Protein AF-A0A7Y1TIA5-F1 (afdb_monomer)

Secondary structure (DSSP, 8-state):
----EEE------SS-------GGGPEEEETTEEPSSPPP-SS----------S----------S-----

Solvent-accessible surface area (backbone atoms only — not comparable to full-atom values): 5337 Å² total; per-residue (Å²): 132,85,82,59,48,65,50,72,91,81,87,80,86,89,61,95,76,90,85,86,77,63,50,71,65,18,41,32,30,44,97,90,39,79,50,104,58,74,44,40,83,75,84,82,83,92,80,86,85,88,81,90,80,84,87,69,96,70,92,82,86,88,87,79,93,80,86,80,88,132

Mean predicted aligned error: 3.57 Å

pLDDT: mean 92.72, std 5.43, range [62.22, 97.94]

Foldseek 3Di:
DDQWDWDDDDDDPPDDDDDDDDQQRTFIDHPRDTDPDGGGPPPDDDDDDDDDDPPDDDDDDDDDPDDDDD

Structure (mmCIF, N/CA/C/O backbone):
data_AF-A0A7Y1TIA5-F1
#
_entry.id   AF-A0A7Y1TIA5-F1
#
loop_
_atom_site.group_PDB
_atom_site.id
_atom_site.type_symbol
_atom_site.label_atom_id
_atom_site.label_alt_id
_atom_site.label_comp_id
_atom_site.label_asym_id
_atom_site.label_entity_id
_atom_site.label_seq_id
_atom_site.pdbx_PDB_ins_code
_atom_site.Cartn_x
_atom_site.Cartn_y
_atom_site.Cartn_z
_atom_site.occupancy
_atom_site.B_iso_or_equiv
_atom_site.auth_seq_id
_atom_site.auth_comp_id
_atom_site.auth_asym_id
_atom_site.auth_atom_id
_atom_site.pdbx_PDB_model_num
ATOM 1 N N . SER A 1 1 ? 16.845 -12.336 -1.461 1.00 62.22 1 SER A N 1
ATOM 2 C CA . SER A 1 1 ? 15.551 -11.801 -0.998 1.00 62.22 1 SER A CA 1
ATOM 3 C C . SER A 1 1 ? 15.333 -10.436 -1.627 1.00 62.22 1 SER A C 1
ATOM 5 O O . SER A 1 1 ? 16.305 -9.731 -1.887 1.00 62.22 1 SER A O 1
ATOM 7 N N . GLN A 1 2 ? 14.088 -10.070 -1.924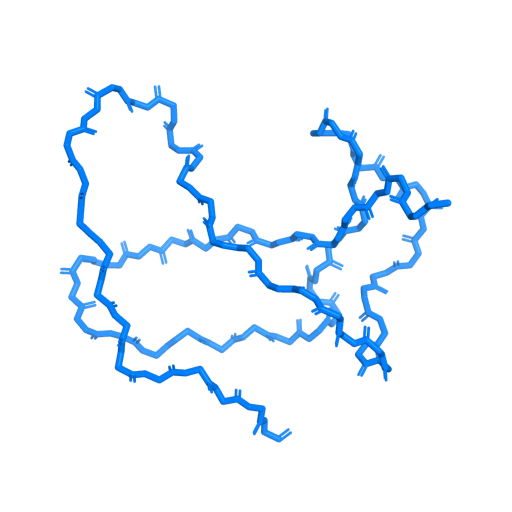 1.00 71.31 2 GLN A N 1
ATOM 8 C CA . GLN A 1 2 ? 13.770 -8.710 -2.350 1.00 71.31 2 GLN A CA 1
ATOM 9 C C . GLN A 1 2 ? 13.850 -7.799 -1.120 1.00 71.31 2 GLN A C 1
ATOM 11 O O . GLN A 1 2 ? 13.200 -8.064 -0.115 1.00 71.31 2 GLN A O 1
ATOM 16 N N . TYR A 1 3 ? 14.706 -6.778 -1.165 1.00 87.50 3 TYR A N 1
ATOM 17 C CA . TYR A 1 3 ? 14.957 -5.908 -0.012 1.00 87.50 3 TYR A CA 1
ATOM 18 C C . TYR A 1 3 ? 14.086 -4.650 -0.013 1.00 87.50 3 TYR A C 1
ATOM 20 O O . TYR A 1 3 ? 14.137 -3.905 0.948 1.00 87.50 3 TYR A O 1
ATOM 28 N N . TYR A 1 4 ? 13.314 -4.384 -1.064 1.00 93.06 4 TYR A N 1
ATOM 29 C CA . TYR A 1 4 ? 12.532 -3.158 -1.230 1.00 93.06 4 TYR A CA 1
ATOM 30 C C . TYR A 1 4 ? 11.105 -3.489 -1.668 1.00 93.06 4 TYR A C 1
ATOM 32 O O . TYR A 1 4 ? 10.860 -4.552 -2.233 1.00 93.06 4 TYR A O 1
ATOM 40 N N . ASN A 1 5 ? 10.173 -2.575 -1.422 1.00 94.25 5 ASN A N 1
ATOM 41 C CA . ASN A 1 5 ? 8.788 -2.689 -1.866 1.00 94.25 5 ASN A CA 1
ATOM 42 C C . ASN A 1 5 ? 8.444 -1.570 -2.852 1.00 94.25 5 ASN A C 1
ATOM 44 O O . ASN A 1 5 ? 9.225 -0.641 -3.058 1.00 94.25 5 ASN A O 1
ATOM 48 N N . TYR A 1 6 ? 7.280 -1.696 -3.473 1.00 96.06 6 TYR A 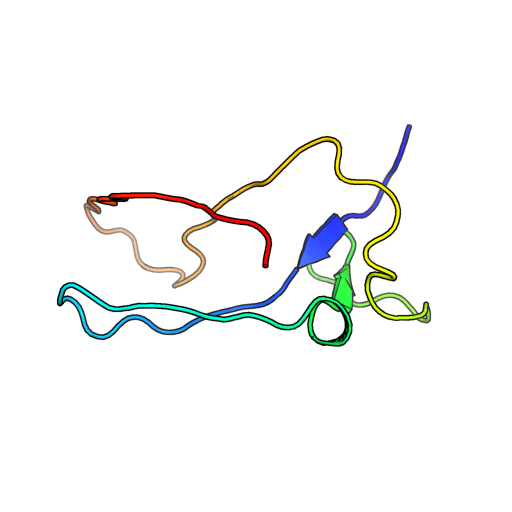N 1
ATOM 49 C CA . TYR A 1 6 ? 6.649 -0.645 -4.250 1.00 96.06 6 TYR A CA 1
ATOM 50 C C . TYR A 1 6 ? 5.429 -0.167 -3.472 1.00 96.06 6 TYR A C 1
ATOM 52 O O . TYR A 1 6 ? 4.582 -0.984 -3.116 1.00 96.06 6 TYR A O 1
ATOM 60 N N . SER A 1 7 ? 5.341 1.128 -3.187 1.00 95.50 7 SER A N 1
ATOM 61 C CA . SER A 1 7 ? 4.290 1.681 -2.332 1.00 95.50 7 SER A CA 1
ATOM 62 C C . SER A 1 7 ? 3.612 2.882 -2.984 1.00 95.50 7 SER A C 1
ATOM 64 O O . SER A 1 7 ? 4.186 3.585 -3.818 1.00 95.50 7 SER A O 1
ATOM 66 N N . TYR A 1 8 ? 2.357 3.099 -2.606 1.00 95.19 8 TYR A N 1
ATOM 67 C CA . TYR A 1 8 ? 1.583 4.277 -2.961 1.00 95.19 8 TYR A CA 1
ATOM 68 C C . TYR A 1 8 ? 0.644 4.592 -1.798 1.00 95.19 8 TYR A C 1
ATOM 70 O O . TYR A 1 8 ? -0.068 3.706 -1.321 1.00 95.19 8 TYR A O 1
ATOM 78 N N . SER A 1 9 ? 0.664 5.835 -1.325 1.00 94.19 9 SER A N 1
ATOM 79 C CA . SER A 1 9 ? -0.224 6.282 -0.253 1.00 94.19 9 SER A CA 1
ATOM 80 C C . SER A 1 9 ? -1.556 6.736 -0.828 1.00 94.19 9 SER A C 1
ATOM 82 O O . SER A 1 9 ? -1.603 7.437 -1.836 1.00 94.19 9 SER A O 1
ATOM 84 N N . ILE A 1 10 ? -2.631 6.361 -0.147 1.00 93.50 10 ILE A N 1
ATOM 85 C CA . ILE A 1 10 ? -4.000 6.746 -0.479 1.00 93.50 10 ILE A CA 1
ATOM 86 C C . ILE A 1 10 ? -4.626 7.465 0.708 1.00 93.50 10 ILE A C 1
ATOM 88 O O . ILE A 1 10 ? -4.306 7.176 1.862 1.00 93.50 10 ILE A O 1
ATOM 92 N N . GLU A 1 11 ? -5.547 8.372 0.416 1.00 91.44 11 GLU A N 1
ATOM 93 C CA . GLU A 1 11 ? -6.450 8.939 1.410 1.00 91.44 11 GLU A CA 1
ATOM 94 C C . GLU A 1 11 ? -7.817 8.276 1.265 1.00 91.44 11 GLU A C 1
ATOM 96 O O . GLU A 1 11 ? -8.257 7.971 0.154 1.00 91.44 11 GLU A O 1
ATOM 101 N N . THR A 1 12 ? -8.484 8.035 2.392 1.00 90.88 12 THR A N 1
ATOM 102 C CA . THR A 1 12 ? -9.827 7.454 2.411 1.00 90.88 12 THR A CA 1
ATOM 103 C C . THR A 1 12 ? -10.821 8.478 2.931 1.00 90.88 12 THR A C 1
ATOM 105 O O . THR A 1 12 ? -10.522 9.267 3.822 1.00 90.88 12 THR A O 1
ATOM 108 N N . LYS A 1 13 ? -12.027 8.450 2.370 1.00 92.94 13 LYS A N 1
ATOM 109 C CA . LYS A 1 13 ? -13.154 9.292 2.802 1.00 92.94 13 LYS A CA 1
ATOM 110 C C . LYS A 1 13 ? -13.888 8.821 4.069 1.00 92.94 13 LYS A C 1
ATOM 112 O O . LYS A 1 13 ? -14.799 9.506 4.506 1.00 92.94 13 LYS A O 1
ATOM 117 N N . GLY A 1 14 ? -13.556 7.650 4.622 1.00 91.94 14 GLY A N 1
ATOM 118 C CA . GLY A 1 14 ? -14.325 7.034 5.719 1.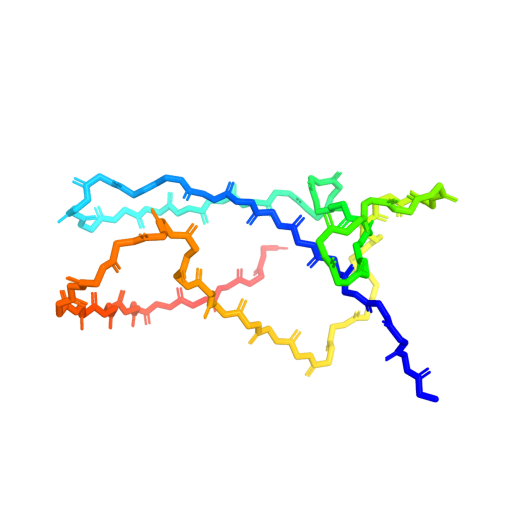00 91.94 14 GLY A CA 1
ATOM 119 C C . GLY A 1 14 ? -15.658 6.392 5.300 1.00 91.94 14 GLY A C 1
ATOM 120 O O . GLY A 1 14 ? -16.374 5.865 6.141 1.00 91.94 14 GLY A O 1
ATOM 121 N N . GLU A 1 15 ? -15.969 6.392 4.003 1.00 96.12 15 GLU A N 1
ATOM 122 C CA . GLU A 1 15 ? -17.133 5.734 3.401 1.00 96.12 15 GLU A CA 1
ATOM 123 C C . GLU A 1 15 ? -16.682 4.668 2.390 1.00 96.12 15 GLU A C 1
ATOM 125 O O . GLU A 1 15 ? -15.526 4.667 1.938 1.00 96.12 15 GLU A O 1
ATOM 130 N N . TRP A 1 16 ? -17.602 3.783 1.989 1.00 97.50 16 TRP A N 1
ATOM 131 C CA . TRP A 1 16 ? -17.366 2.834 0.899 1.00 97.50 16 TRP A CA 1
ATOM 132 C C . TRP A 1 16 ? -16.950 3.570 -0.376 1.00 97.50 16 TRP A C 1
ATOM 134 O O . TRP A 1 16 ? -17.658 4.444 -0.874 1.00 97.50 16 TRP A O 1
ATOM 144 N N . GLN A 1 17 ? -15.789 3.209 -0.919 1.00 97.19 17 GLN A N 1
ATOM 145 C CA . GLN A 1 17 ? -15.239 3.853 -2.107 1.00 97.19 17 GLN A CA 1
ATOM 146 C C . GLN A 1 17 ? -14.400 2.887 -2.935 1.00 97.19 17 GLN A C 1
ATOM 148 O O . GLN A 1 17 ? -13.791 1.954 -2.413 1.00 97.19 17 GLN A O 1
ATOM 153 N N . ILE A 1 18 ? -14.336 3.150 -4.238 1.00 96.88 18 ILE A N 1
ATOM 154 C CA . ILE A 1 18 ? -13.451 2.430 -5.151 1.00 96.88 18 ILE A CA 1
ATOM 155 C C . ILE A 1 18 ? -12.155 3.220 -5.283 1.00 96.88 18 ILE A C 1
ATOM 157 O O . ILE A 1 18 ? -12.158 4.361 -5.745 1.00 96.88 18 ILE A O 1
ATOM 161 N N . ILE A 1 19 ? -11.042 2.581 -4.938 1.00 95.88 19 ILE A N 1
ATOM 162 C CA . ILE A 1 19 ? -9.701 3.135 -5.110 1.0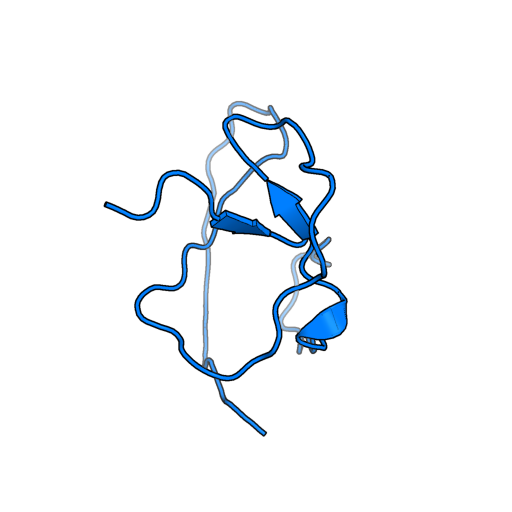0 95.88 19 ILE A CA 1
ATOM 163 C C . ILE A 1 19 ? -9.045 2.408 -6.283 1.00 95.88 19 ILE A C 1
ATOM 165 O O . ILE A 1 19 ? -8.842 1.198 -6.244 1.00 95.88 19 ILE A O 1
ATOM 169 N N . SER A 1 20 ? -8.756 3.142 -7.360 1.00 96.31 20 SER A N 1
ATOM 170 C CA . SER A 1 20 ? -8.063 2.619 -8.544 1.00 96.31 20 SER A CA 1
ATOM 171 C C . SER A 1 20 ? -6.661 3.207 -8.612 1.00 96.31 20 SER A C 1
ATOM 173 O O . SER A 1 20 ? -6.509 4.418 -8.757 1.00 96.31 20 SER A O 1
ATOM 175 N N . ILE A 1 21 ? -5.645 2.349 -8.525 1.00 95.19 21 ILE A N 1
ATOM 176 C CA . ILE A 1 21 ? -4.239 2.760 -8.503 1.00 95.19 21 ILE A CA 1
ATOM 177 C C . ILE A 1 21 ? -3.539 2.157 -9.725 1.00 95.19 21 ILE A C 1
ATOM 179 O O . ILE A 1 21 ? -3.412 0.935 -9.807 1.00 95.19 21 ILE A O 1
ATOM 183 N N . PRO A 1 22 ? -3.080 2.974 -10.686 1.00 95.88 22 PRO A N 1
ATOM 184 C CA . PRO A 1 22 ? -2.246 2.489 -11.779 1.00 95.88 22 PRO A CA 1
ATOM 185 C C . PRO A 1 22 ? -0.903 1.961 -11.256 1.00 95.88 22 PRO A C 1
ATOM 187 O O . PRO A 1 22 ? -0.291 2.585 -10.390 1.00 95.88 22 PRO A O 1
ATOM 190 N N . PHE A 1 23 ? -0.388 0.861 -11.815 1.00 95.88 23 PHE A N 1
ATOM 191 C CA . PHE A 1 23 ? 0.882 0.274 -11.360 1.00 95.88 23 PHE A CA 1
ATOM 192 C C . PHE A 1 23 ? 2.070 1.240 -11.435 1.00 95.88 23 PHE A C 1
ATOM 194 O O . PHE A 1 23 ? 2.886 1.289 -10.517 1.00 95.88 23 PHE A O 1
ATOM 201 N N . ASN A 1 24 ? 2.110 2.100 -12.452 1.00 95.94 24 ASN A N 1
ATOM 202 C CA . ASN A 1 24 ? 3.163 3.105 -12.598 1.00 95.94 24 ASN A CA 1
ATOM 203 C C . ASN A 1 24 ? 3.146 4.212 -11.521 1.00 95.94 24 ASN A C 1
ATOM 205 O O . ASN A 1 24 ? 4.050 5.043 -11.497 1.00 95.94 24 ASN A O 1
ATOM 209 N N . LYS A 1 25 ? 2.141 4.248 -10.635 1.00 97.00 25 LYS A N 1
ATOM 210 C CA . LYS A 1 25 ? 2.100 5.166 -9.489 1.00 97.00 25 LYS A CA 1
ATOM 211 C C . LYS A 1 25 ? 2.820 4.629 -8.260 1.00 97.00 25 LYS A C 1
ATOM 213 O O . LYS A 1 25 ? 3.134 5.421 -7.377 1.00 97.00 25 LYS A O 1
ATOM 218 N N . PHE A 1 26 ? 3.109 3.331 -8.195 1.00 96.50 26 PHE A N 1
ATOM 219 C CA . PHE A 1 26 ? 3.851 2.785 -7.069 1.00 96.50 26 PHE A CA 1
ATOM 220 C C . PHE A 1 26 ? 5.345 3.073 -7.217 1.00 96.50 26 PHE A C 1
ATOM 222 O O . PHE A 1 26 ? 5.974 2.673 -8.205 1.00 96.50 26 PHE A O 1
ATOM 229 N N . ILE A 1 27 ? 5.917 3.727 -6.208 1.00 96.50 27 ILE A N 1
ATOM 230 C CA . ILE A 1 27 ? 7.327 4.116 -6.177 1.00 96.50 27 ILE A CA 1
ATOM 231 C C . ILE A 1 27 ? 8.164 3.090 -5.404 1.00 96.50 27 ILE A C 1
ATOM 233 O O . ILE A 1 27 ? 7.690 2.530 -4.412 1.00 96.50 27 ILE A O 1
ATOM 237 N N . PRO A 1 28 ? 9.402 2.807 -5.837 1.00 96.69 28 PRO A N 1
ATOM 238 C CA . PRO A 1 28 ? 10.273 1.867 -5.146 1.00 96.69 28 PRO A CA 1
ATOM 239 C C . PRO A 1 28 ? 10.804 2.480 -3.848 1.00 96.69 28 PRO A C 1
ATOM 241 O O . PRO A 1 28 ? 11.447 3.530 -3.859 1.00 96.69 28 PRO A O 1
ATOM 244 N N . GLN A 1 29 ? 10.586 1.797 -2.726 1.00 95.56 29 GLN A N 1
ATOM 245 C CA . GLN A 1 29 ? 10.990 2.266 -1.405 1.00 95.56 29 GLN A CA 1
ATOM 246 C C . GLN A 1 29 ? 11.667 1.182 -0.567 1.00 95.56 29 GLN A C 1
ATOM 248 O O . GLN A 1 29 ? 11.306 0.004 -0.589 1.00 95.56 29 GLN A O 1
ATOM 253 N N . PHE A 1 30 ? 12.630 1.607 0.251 1.00 94.25 30 PHE A N 1
ATOM 254 C CA . PHE A 1 30 ? 13.230 0.788 1.296 1.00 94.25 30 PHE A CA 1
ATOM 255 C C . PHE A 1 30 ? 13.320 1.570 2.602 1.00 94.25 30 PHE A C 1
ATOM 257 O O . PHE A 1 30 ? 13.978 2.608 2.668 1.00 94.25 30 PHE A O 1
ATOM 264 N N . ARG A 1 31 ? 12.663 1.065 3.657 1.00 89.38 31 ARG A N 1
ATOM 265 C CA . ARG A 1 31 ? 12.651 1.691 4.995 1.00 89.38 31 ARG A CA 1
ATOM 266 C C . ARG A 1 31 ? 12.293 3.187 4.940 1.00 89.38 31 ARG A C 1
ATOM 268 O O . ARG A 1 31 ? 12.967 4.020 5.539 1.00 89.38 31 ARG A O 1
ATOM 275 N N . GLY A 1 32 ? 11.258 3.515 4.163 1.00 87.12 32 GLY A N 1
ATOM 276 C CA . GLY A 1 32 ? 10.757 4.882 3.983 1.00 87.12 3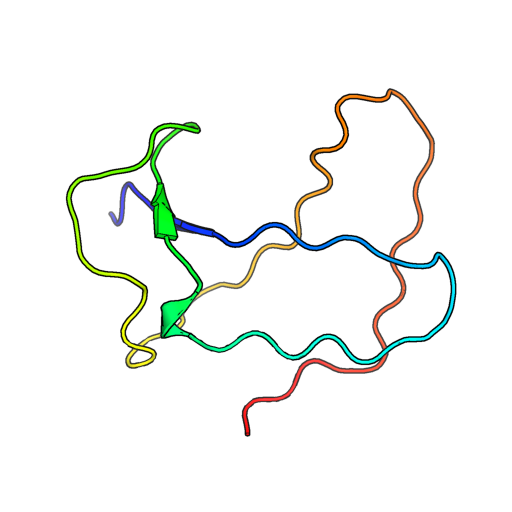2 GLY A CA 1
ATOM 277 C C . GLY A 1 32 ? 11.604 5.780 3.076 1.00 87.12 32 GLY A C 1
ATOM 278 O O . GLY A 1 32 ? 11.253 6.941 2.897 1.00 87.12 32 GLY A O 1
ATOM 279 N N . ARG A 1 33 ? 12.702 5.278 2.496 1.00 92.31 33 ARG A N 1
ATOM 280 C CA . ARG A 1 33 ? 13.510 6.013 1.514 1.00 92.31 33 ARG A CA 1
ATOM 281 C C . ARG A 1 33 ? 13.136 5.587 0.105 1.00 92.31 33 ARG A C 1
ATOM 283 O O . ARG A 1 33 ? 13.144 4.392 -0.189 1.00 92.31 33 ARG A O 1
ATOM 290 N N . GLU A 1 34 ? 12.847 6.557 -0.751 1.00 95.50 34 GLU A N 1
ATOM 291 C CA . GLU A 1 34 ? 12.686 6.327 -2.185 1.00 95.50 34 GLU A CA 1
ATOM 292 C C . GLU A 1 34 ? 14.020 5.915 -2.817 1.00 95.50 34 GLU A C 1
ATOM 294 O O . GLU A 1 34 ? 15.092 6.389 -2.428 1.00 95.50 34 GLU A O 1
ATOM 299 N N . LEU A 1 35 ? 13.958 4.984 -3.763 1.00 96.56 35 LEU A N 1
ATOM 300 C CA . LEU A 1 35 ? 15.114 4.4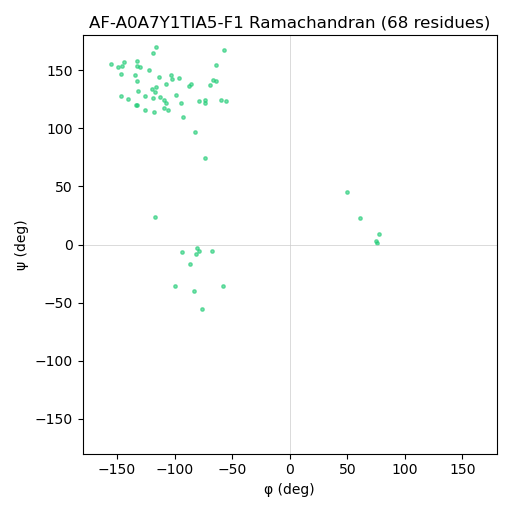86 -4.496 1.00 96.56 35 LEU A CA 1
ATOM 301 C C . LEU A 1 35 ? 15.143 5.098 -5.897 1.00 96.56 35 LEU A C 1
ATOM 303 O O . LEU A 1 35 ? 14.105 5.239 -6.531 1.00 96.56 35 LEU A O 1
ATOM 307 N N . ASN A 1 36 ? 16.340 5.356 -6.431 1.00 96.12 36 ASN A N 1
ATOM 308 C CA . ASN A 1 36 ? 16.510 5.724 -7.839 1.00 96.12 36 ASN A CA 1
ATOM 309 C C . ASN A 1 36 ? 16.300 4.491 -8.746 1.00 96.12 36 ASN A C 1
ATOM 311 O O . ASN A 1 36 ? 17.255 3.855 -9.197 1.00 96.12 36 ASN A O 1
ATOM 315 N N . LYS A 1 37 ? 15.039 4.087 -8.911 1.00 95.00 37 LYS A N 1
ATOM 316 C CA . LYS A 1 37 ? 14.569 2.948 -9.707 1.00 95.00 37 LYS A CA 1
ATOM 317 C C . LYS A 1 37 ? 13.232 3.311 -10.358 1.00 95.00 37 LYS A C 1
ATOM 319 O O . LYS A 1 37 ? 12.509 4.169 -9.864 1.00 95.00 37 LYS A O 1
ATOM 324 N N . SER A 1 38 ? 12.885 2.629 -11.444 1.00 95.94 38 SER A N 1
ATOM 325 C CA . SER A 1 38 ? 11.582 2.791 -12.098 1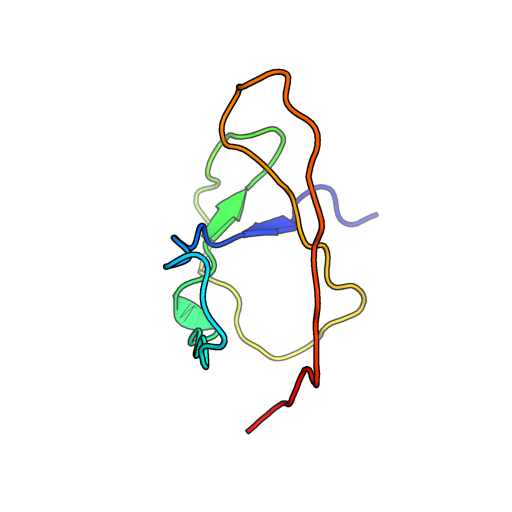.00 95.94 38 SER A CA 1
ATOM 326 C C . SER A 1 38 ? 10.429 2.353 -11.191 1.00 95.94 38 SER A C 1
ATOM 328 O O . SER A 1 38 ? 10.614 1.494 -10.324 1.00 95.94 38 SER A O 1
ATOM 330 N N . SER A 1 39 ? 9.240 2.913 -11.432 1.00 96.75 39 SER A N 1
ATOM 331 C CA . SER A 1 39 ? 7.977 2.514 -10.800 1.00 96.75 39 SER A CA 1
ATOM 332 C C . SER A 1 39 ? 7.653 1.036 -11.032 1.00 96.75 39 SER A C 1
ATOM 334 O O . SER A 1 39 ? 8.253 0.383 -11.888 1.00 96.75 39 SER A O 1
ATOM 336 N N . TYR A 1 40 ? 6.676 0.505 -10.300 1.00 96.31 40 TYR A N 1
ATOM 337 C CA . TYR A 1 40 ? 6.278 -0.895 -10.437 1.00 96.31 40 TYR A CA 1
ATOM 338 C C . TYR A 1 40 ? 5.792 -1.220 -11.869 1.00 96.31 40 TYR A C 1
ATOM 340 O O . TYR A 1 40 ? 4.858 -0.572 -12.348 1.00 96.31 40 TYR A O 1
ATOM 348 N N . PRO A 1 41 ? 6.385 -2.216 -12.561 1.00 94.56 41 PRO A N 1
ATOM 349 C CA . PRO A 1 41 ? 6.048 -2.517 -13.955 1.00 94.56 41 PRO A CA 1
ATOM 350 C C . PRO A 1 41 ? 4.775 -3.365 -14.123 1.00 94.56 41 PRO A C 1
ATOM 352 O O . PRO A 1 41 ? 4.325 -3.555 -15.246 1.00 94.56 41 PRO A O 1
ATOM 355 N N . GLY A 1 42 ? 4.183 -3.887 -13.040 1.00 93.44 42 GLY A N 1
ATOM 356 C CA . GLY A 1 42 ? 2.950 -4.686 -13.120 1.00 93.44 42 GLY A CA 1
ATOM 357 C C . GLY A 1 42 ? 3.129 -6.133 -13.593 1.00 93.44 42 GLY A C 1
ATOM 358 O O . GLY A 1 42 ? 2.142 -6.807 -13.854 1.00 93.44 42 GLY A O 1
ATOM 359 N N . GLU A 1 43 ? 4.365 -6.623 -13.711 1.00 92.12 43 GLU A N 1
ATOM 360 C CA . GLU A 1 43 ? 4.642 -7.942 -14.303 1.00 92.12 43 GLU A CA 1
ATOM 361 C C . GLU A 1 43 ? 4.494 -9.114 -13.323 1.00 92.12 43 GLU A C 1
ATOM 363 O O . GLU A 1 43 ? 4.032 -10.191 -13.696 1.00 92.12 43 GLU A O 1
ATOM 368 N N . LYS A 1 44 ? 4.937 -8.943 -12.070 1.00 90.94 44 LYS A N 1
ATOM 369 C CA . LYS A 1 44 ? 4.935 -10.002 -11.048 1.00 90.94 44 LYS A CA 1
ATOM 370 C C . LYS A 1 44 ? 4.544 -9.435 -9.695 1.00 90.94 44 LYS A C 1
ATOM 372 O O . LYS A 1 44 ? 5.184 -8.499 -9.213 1.00 90.94 44 LYS A O 1
ATOM 377 N N . MET A 1 45 ? 3.520 -10.015 -9.078 1.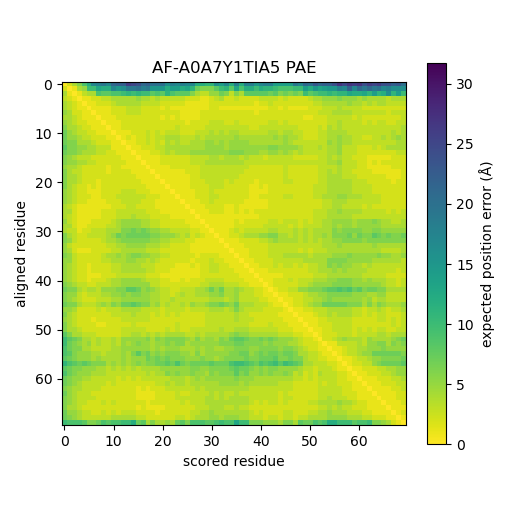00 90.88 45 MET A N 1
ATOM 378 C CA . MET A 1 45 ? 3.019 -9.650 -7.752 1.00 90.88 45 MET A CA 1
ATOM 379 C C . MET A 1 45 ? 2.991 -10.903 -6.879 1.00 90.88 45 MET A C 1
ATOM 381 O O . MET A 1 45 ? 2.293 -11.858 -7.204 1.00 90.88 45 MET A O 1
ATOM 385 N N . GLY A 1 46 ? 3.790 -10.917 -5.812 1.00 90.44 46 GLY A N 1
ATOM 386 C CA . GLY A 1 46 ? 3.810 -12.024 -4.849 1.00 90.44 46 GLY A CA 1
ATOM 387 C C . GLY A 1 46 ? 2.996 -11.736 -3.591 1.00 90.44 46 GLY A C 1
ATOM 388 O O . GLY A 1 46 ? 2.360 -12.633 -3.054 1.00 90.44 46 GLY A O 1
ATOM 389 N N . GLU A 1 47 ? 3.000 -10.484 -3.137 1.00 92.56 47 GLU A N 1
ATOM 390 C CA . GLU A 1 47 ? 2.368 -10.057 -1.891 1.00 92.56 47 GLU A CA 1
ATOM 391 C C . GLU A 1 47 ? 1.819 -8.635 -2.042 1.00 92.56 47 GLU A C 1
ATOM 393 O O . GLU A 1 47 ? 2.400 -7.807 -2.750 1.00 92.56 47 GLU A O 1
ATOM 398 N N . VAL A 1 48 ? 0.705 -8.362 -1.361 1.00 92.56 48 VAL A N 1
ATOM 399 C CA . VAL A 1 48 ? 0.119 -7.027 -1.212 1.00 92.56 48 VAL A CA 1
ATOM 400 C C . VAL A 1 48 ? -0.050 -6.752 0.275 1.00 92.56 48 VAL A C 1
ATOM 402 O O . VAL A 1 48 ? -0.662 -7.543 0.988 1.00 92.56 48 VAL A O 1
ATOM 405 N N . ALA A 1 49 ? 0.462 -5.610 0.726 1.00 93.38 49 ALA A N 1
ATOM 406 C CA . ALA A 1 49 ? 0.311 -5.139 2.094 1.00 93.38 49 ALA A CA 1
ATOM 407 C C . ALA A 1 49 ? -0.485 -3.830 2.114 1.00 93.38 49 ALA A C 1
ATOM 409 O O . ALA A 1 49 ? -0.224 -2.921 1.326 1.00 93.38 49 ALA A O 1
ATOM 410 N N . ILE A 1 50 ? -1.431 -3.727 3.047 1.00 92.69 50 ILE A N 1
ATOM 411 C CA . ILE A 1 50 ? -2.147 -2.487 3.359 1.00 92.69 50 ILE A CA 1
ATOM 412 C C . ILE A 1 50 ? -1.617 -2.001 4.702 1.00 92.69 50 ILE A C 1
ATOM 414 O O . ILE A 1 50 ? -1.657 -2.729 5.692 1.00 92.69 50 ILE A O 1
ATOM 418 N N . LEU A 1 51 ? -1.080 -0.784 4.721 1.00 91.25 51 LEU A N 1
ATOM 419 C CA . LEU A 1 51 ? -0.411 -0.208 5.883 1.00 91.25 51 LEU A CA 1
ATOM 420 C C . LEU A 1 51 ? -1.130 1.067 6.313 1.00 91.25 51 LEU A C 1
ATOM 422 O O . LEU A 1 51 ? -1.408 1.938 5.489 1.00 91.25 51 LEU A O 1
ATOM 426 N N . ILE A 1 52 ? -1.371 1.204 7.614 1.00 89.38 52 ILE A N 1
ATOM 427 C CA . ILE A 1 52 ? -1.897 2.436 8.203 1.00 89.38 52 ILE A CA 1
ATOM 428 C C . ILE A 1 52 ? -0.710 3.276 8.661 1.00 89.38 52 ILE A C 1
ATOM 430 O O . ILE A 1 52 ? 0.005 2.920 9.594 1.00 89.38 52 ILE A O 1
ATOM 434 N N . GLY A 1 53 ? -0.473 4.378 7.951 1.00 85.44 53 GLY A N 1
ATOM 435 C CA . GLY A 1 53 ? 0.720 5.215 8.105 1.00 85.44 53 GLY A CA 1
ATOM 436 C C . GLY A 1 53 ? 0.446 6.640 8.583 1.00 85.44 53 GLY A C 1
ATOM 437 O O . GLY A 1 53 ? 1.249 7.526 8.301 1.00 85.44 53 GLY A O 1
ATOM 438 N N . ASN A 1 54 ? -0.673 6.898 9.268 1.00 87.50 54 ASN A N 1
ATOM 439 C CA . ASN A 1 54 ? -1.083 8.259 9.646 1.00 87.50 54 ASN A CA 1
ATOM 440 C C . ASN A 1 54 ? -0.376 8.819 10.903 1.00 87.50 54 ASN A C 1
ATOM 442 O O . ASN A 1 54 ? -0.575 9.983 11.247 1.00 87.50 54 ASN A O 1
ATOM 446 N N . LYS A 1 55 ? 0.473 8.009 11.558 1.00 87.56 55 LYS A N 1
ATOM 447 C CA . LYS A 1 55 ? 1.258 8.345 12.764 1.00 87.56 55 LYS A CA 1
ATOM 448 C C . LYS A 1 55 ? 0.419 8.723 13.992 1.00 87.56 55 LYS A C 1
ATOM 450 O O . LYS A 1 55 ? 0.926 9.394 14.890 1.00 87.56 55 LYS A O 1
ATOM 455 N N . LYS A 1 56 ? -0.840 8.299 14.046 1.00 91.25 56 LYS A N 1
ATOM 456 C C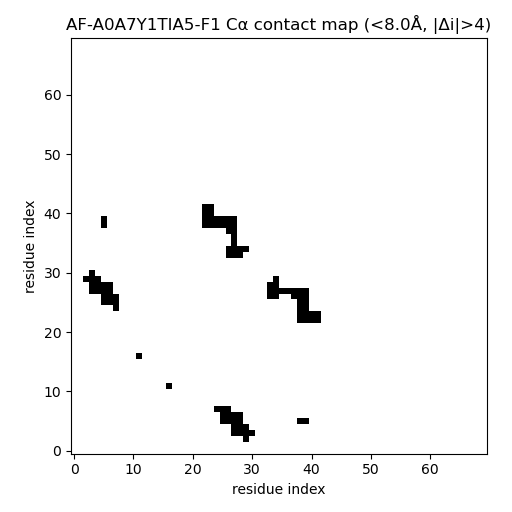A . LYS A 1 56 ? -1.725 8.510 15.191 1.00 91.25 56 LYS A CA 1
ATOM 457 C C . LYS A 1 56 ? -1.935 7.188 15.924 1.00 91.25 56 LYS A C 1
ATOM 459 O O . LYS A 1 56 ? -2.082 6.144 15.298 1.00 91.25 56 LYS A O 1
ATOM 464 N N . ALA A 1 57 ? -1.905 7.240 17.252 1.00 93.12 57 ALA A N 1
ATOM 465 C CA . ALA A 1 57 ? -2.279 6.109 18.090 1.00 93.12 57 ALA A CA 1
ATOM 466 C C . ALA A 1 57 ? -3.805 6.105 18.219 1.00 93.12 57 ALA A C 1
ATOM 468 O O . ALA A 1 57 ? -4.360 6.862 19.012 1.00 93.12 57 ALA A O 1
ATOM 469 N N . GLU A 1 58 ? -4.467 5.311 17.387 1.00 90.25 58 GLU A N 1
ATOM 470 C CA . GLU A 1 58 ? -5.923 5.214 17.348 1.00 90.25 58 GLU A CA 1
ATOM 471 C C . GLU A 1 58 ? -6.370 3.794 17.008 1.00 90.25 58 GLU A C 1
ATOM 473 O O . GLU A 1 58 ? -5.648 3.038 16.348 1.00 90.25 58 GLU A O 1
ATOM 478 N N . ASP A 1 59 ? -7.574 3.450 17.459 1.00 92.19 59 ASP A N 1
ATOM 479 C CA . ASP A 1 59 ? -8.244 2.235 17.021 1.00 92.19 59 ASP A CA 1
ATOM 480 C C . ASP A 1 59 ? -8.650 2.392 15.559 1.00 92.19 59 ASP A C 1
ATOM 482 O O . ASP A 1 59 ? -9.161 3.432 15.140 1.00 92.19 59 ASP A O 1
ATOM 486 N N . PHE A 1 60 ? -8.450 1.341 14.772 1.00 89.12 60 PHE A N 1
ATOM 487 C CA . PHE A 1 60 ? -8.821 1.350 13.368 1.00 89.12 60 PHE A CA 1
ATOM 488 C C . PHE A 1 60 ? -9.579 0.086 12.987 1.00 89.12 60 PHE A C 1
ATOM 490 O O . PHE A 1 60 ? -9.390 -0.993 13.549 1.00 89.12 60 PHE A O 1
ATOM 497 N N . LYS A 1 61 ? -10.405 0.225 11.953 1.00 91.38 61 LYS A N 1
ATOM 498 C CA . LYS A 1 61 ? -11.071 -0.878 11.273 1.00 91.38 61 LYS A CA 1
ATOM 499 C C . LYS A 1 61 ? -10.868 -0.702 9.777 1.00 91.38 61 LYS A C 1
ATOM 501 O O . LYS A 1 61 ? -11.067 0.387 9.248 1.00 91.38 61 LYS A O 1
ATOM 506 N N . ILE A 1 62 ? -10.472 -1.777 9.106 1.00 92.19 62 ILE A N 1
ATOM 507 C CA . ILE A 1 62 ? -10.408 -1.833 7.647 1.00 92.19 62 ILE A CA 1
ATOM 508 C C . ILE A 1 62 ? -11.474 -2.823 7.184 1.00 92.19 62 ILE A C 1
ATOM 510 O O . ILE A 1 62 ? -11.503 -3.964 7.641 1.00 92.19 62 ILE A O 1
ATOM 514 N N . GLU A 1 63 ? -12.331 -2.382 6.268 1.00 95.25 63 GLU A N 1
ATOM 515 C CA . GLU A 1 63 ? -13.312 -3.221 5.581 1.00 95.25 63 GLU A CA 1
ATOM 516 C C . GLU A 1 63 ? -12.985 -3.232 4.088 1.00 95.25 63 GLU A C 1
ATOM 518 O O . GLU A 1 63 ? -12.739 -2.187 3.486 1.00 95.25 63 GLU A O 1
ATOM 523 N N . ILE A 1 64 ? -12.936 -4.424 3.496 1.00 96.06 64 ILE A N 1
ATOM 524 C CA . ILE A 1 64 ? -12.605 -4.623 2.085 1.00 96.06 64 ILE A CA 1
ATOM 525 C C . ILE A 1 64 ? -13.647 -5.569 1.511 1.00 96.06 64 ILE A C 1
ATOM 527 O O . ILE A 1 64 ? -13.766 -6.701 1.969 1.00 96.06 64 ILE A O 1
ATOM 531 N N . ASP A 1 65 ? -14.374 -5.102 0.501 1.00 97.94 65 ASP A N 1
ATOM 532 C CA . ASP A 1 65 ? -15.295 -5.943 -0.265 1.00 97.94 65 ASP A CA 1
ATOM 533 C C . ASP A 1 65 ? -14.510 -6.837 -1.237 1.00 97.94 65 ASP A C 1
ATOM 535 O O . ASP A 1 65 ? -14.577 -8.063 -1.187 1.00 97.94 65 ASP A O 1
ATOM 539 N N . LYS A 1 66 ? -13.680 -6.225 -2.092 1.00 96.38 66 LYS A N 1
ATOM 540 C CA . LYS A 1 66 ? -12.848 -6.952 -3.057 1.00 96.38 66 LYS A CA 1
ATOM 541 C C . LYS A 1 66 ? -11.609 -6.180 -3.482 1.00 96.38 66 LYS A C 1
ATOM 543 O O . LYS A 1 66 ? -11.596 -4.951 -3.515 1.00 96.38 66 LYS A O 1
ATOM 548 N N . ILE A 1 67 ? -10.600 -6.933 -3.905 1.00 95.50 67 ILE A N 1
ATOM 549 C CA . ILE A 1 67 ? -9.415 -6.443 -4.610 1.00 95.50 67 ILE A CA 1
ATOM 550 C C . ILE A 1 67 ? -9.412 -7.125 -5.975 1.00 95.50 67 ILE A C 1
ATOM 552 O O . ILE A 1 67 ? -9.522 -8.347 -6.055 1.00 95.50 67 ILE A O 1
ATOM 556 N N . VAL A 1 68 ? -9.335 -6.340 -7.050 1.00 95.69 68 VAL A N 1
ATOM 557 C CA . VAL A 1 68 ? -9.440 -6.845 -8.425 1.00 95.69 68 VAL A CA 1
ATOM 558 C C . VAL A 1 68 ? -8.336 -6.273 -9.303 1.00 95.69 68 VAL A C 1
ATOM 560 O O . VAL A 1 68 ? -8.005 -5.090 -9.205 1.00 95.69 68 VAL A O 1
ATOM 563 N N . LEU A 1 69 ? -7.800 -7.117 -10.182 1.00 93.12 69 LEU A N 1
ATOM 564 C CA . LEU A 1 69 ? -6.987 -6.696 -11.316 1.00 93.12 69 LEU A CA 1
ATOM 565 C C . LEU A 1 69 ? -7.918 -6.405 -12.499 1.00 93.12 69 LEU A C 1
ATOM 567 O O . LEU A 1 69 ? -8.865 -7.161 -12.721 1.00 93.12 69 LEU A O 1
ATOM 571 N N . LYS A 1 70 ? -7.676 -5.301 -13.209 1.00 85.75 70 LYS A N 1
ATOM 572 C CA . LYS A 1 70 ? -8.400 -4.950 -14.439 1.00 85.75 70 LYS A CA 1
ATOM 573 C C . LYS A 1 70 ? -7.629 -5.401 -15.667 1.00 85.75 70 LYS A C 1
ATOM 575 O O . LYS A 1 70 ? -6.382 -5.341 -15.605 1.00 85.75 70 LYS A O 1
#

Sequence (70 aa):
SQYYNYSYSIETKGEWQIISIPFNKFIPQFRGRELNKSSYPGEKMGEVAILIGNKKAEDFKIEIDKIVLK

Radius of gyration: 13.69 Å; Cα contacts (8 Å, |Δi|>4): 49; chains: 1; bounding box: 34×21×32 Å